Protein AF-A0A2D6ZZM7-F1 (afdb_monomer_lite)

Secondary structure (DSSP, 8-state):
---PPPPPEETTEEGGGTTT-SSHHHHHHHHHHHHHHHHHT----HHHHHHHHHHHT---PPP-

Structure (mmCIF, N/CA/C/O backbone):
data_AF-A0A2D6ZZM7-F1
#
_entry.id   AF-A0A2D6ZZM7-F1
#
loop_
_atom_site.group_PDB
_atom_site.id
_atom_site.type_symbol
_atom_site.label_atom_id
_atom_site.label_alt_id
_atom_site.label_comp_id
_atom_site.label_asym_id
_atom_site.label_entity_id
_atom_site.label_seq_id
_atom_site.pdbx_PDB_ins_code
_atom_site.Cartn_x
_atom_site.Cartn_y
_atom_site.Cartn_z
_atom_site.occupancy
_atom_site.B_iso_or_equiv
_atom_site.auth_seq_id
_atom_site.auth_comp_id
_atom_site.auth_asym_id
_atom_site.auth_atom_id
_atom_site.pdbx_PDB_model_num
ATOM 1 N N . MET A 1 1 ? -17.180 -10.636 25.239 1.00 77.62 1 MET A N 1
ATOM 2 C CA . MET A 1 1 ? -16.804 -10.541 23.805 1.00 77.62 1 MET A CA 1
ATOM 3 C C . MET A 1 1 ? -15.521 -9.714 23.679 1.00 77.62 1 MET A C 1
ATOM 5 O O . MET A 1 1 ? -15.445 -8.643 24.269 1.00 77.62 1 MET A O 1
ATOM 9 N N . ARG A 1 2 ? -14.478 -10.208 22.999 1.00 83.94 2 ARG A N 1
ATOM 10 C CA . ARG A 1 2 ? -13.152 -9.556 22.960 1.00 83.94 2 ARG A CA 1
ATOM 11 C C . ARG A 1 2 ? -13.194 -8.270 22.121 1.00 83.94 2 ARG A C 1
ATOM 13 O O . ARG A 1 2 ? -13.499 -8.321 20.934 1.00 83.94 2 ARG A O 1
ATOM 20 N N . LYS A 1 3 ? -12.888 -7.115 22.727 1.00 88.06 3 LYS A N 1
ATOM 21 C CA . LYS A 1 3 ? -12.883 -5.803 22.051 1.00 88.06 3 LYS A CA 1
ATOM 22 C C . LYS A 1 3 ? -11.470 -5.443 21.594 1.00 88.06 3 LYS A C 1
ATOM 24 O O . LYS A 1 3 ? -10.580 -5.233 22.412 1.00 88.06 3 LYS A O 1
ATOM 29 N N . PHE A 1 4 ? -11.258 -5.350 20.283 1.00 88.81 4 PHE A N 1
ATOM 30 C CA . PHE A 1 4 ? -9.974 -4.919 19.726 1.00 88.81 4 PHE A CA 1
ATOM 31 C C . PHE A 1 4 ? -9.819 -3.392 19.782 1.00 88.81 4 PHE A C 1
ATOM 33 O O . PHE A 1 4 ? -10.781 -2.645 19.581 1.00 88.81 4 PHE A O 1
ATOM 40 N N . ARG A 1 5 ? -8.590 -2.911 20.012 1.00 90.94 5 ARG A N 1
ATOM 41 C CA . ARG A 1 5 ? -8.265 -1.477 19.935 1.00 90.94 5 ARG A CA 1
ATOM 42 C C . ARG A 1 5 ? -8.518 -0.946 18.523 1.00 90.94 5 ARG A C 1
ATOM 44 O O . ARG A 1 5 ? -8.119 -1.561 17.533 1.00 90.94 5 ARG A O 1
ATOM 51 N N . LYS A 1 6 ? -9.129 0.239 18.427 1.00 89.50 6 LYS A N 1
ATOM 52 C CA . LYS A 1 6 ? -9.296 0.937 17.146 1.00 89.50 6 LYS A CA 1
ATOM 53 C C . LYS A 1 6 ? -7.921 1.326 16.595 1.00 89.50 6 LYS A C 1
ATOM 55 O O . LYS A 1 6 ? -7.103 1.919 17.294 1.00 89.50 6 LYS A O 1
ATOM 60 N N . VAL A 1 7 ? -7.677 1.000 15.328 1.00 90.88 7 VAL A N 1
ATOM 61 C CA . VAL A 1 7 ? -6.444 1.367 14.621 1.00 90.88 7 VAL A CA 1
ATOM 62 C C . VAL A 1 7 ? -6.649 2.703 13.918 1.00 90.88 7 VAL A C 1
ATOM 64 O O . VAL A 1 7 ? -7.622 2.866 13.181 1.00 90.88 7 VAL A O 1
ATOM 67 N N . ALA A 1 8 ? -5.715 3.638 14.094 1.00 92.81 8 ALA A N 1
ATOM 68 C CA . ALA A 1 8 ? -5.732 4.908 13.377 1.00 92.81 8 ALA A CA 1
ATOM 69 C C . ALA A 1 8 ? -5.593 4.681 11.860 1.00 92.81 8 ALA A C 1
ATOM 71 O O . ALA A 1 8 ? -4.625 4.073 11.383 1.00 92.81 8 ALA A O 1
ATOM 72 N N . LYS A 1 9 ? -6.562 5.185 11.092 1.00 92.50 9 LYS A N 1
ATOM 73 C CA . LYS A 1 9 ? -6.593 5.093 9.628 1.00 92.50 9 LYS A CA 1
ATOM 74 C C . LYS A 1 9 ? -6.402 6.473 9.021 1.00 92.50 9 LYS A C 1
ATOM 76 O O . LYS A 1 9 ? -6.914 7.459 9.535 1.00 92.50 9 LYS A O 1
ATOM 81 N N . THR A 1 10 ? -5.704 6.538 7.897 1.00 90.44 10 THR A N 1
ATOM 82 C CA . THR A 1 10 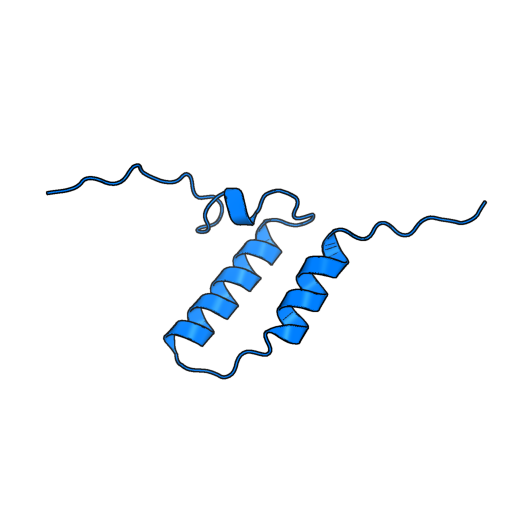? -5.608 7.74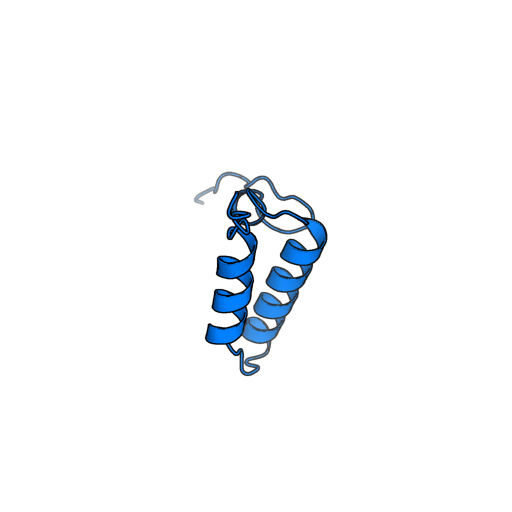6 7.078 1.00 90.44 10 THR A CA 1
ATOM 83 C C . THR A 1 10 ? -5.906 7.364 5.633 1.00 90.44 10 THR A C 1
ATOM 85 O O . THR A 1 10 ? -5.545 6.280 5.175 1.00 90.44 10 THR A O 1
ATOM 88 N N . LYS A 1 11 ? -6.674 8.197 4.919 1.00 89.94 11 LYS A N 1
ATOM 89 C CA . LYS A 1 11 ? -7.122 7.906 3.539 1.00 89.94 11 LYS A CA 1
ATOM 90 C C . LYS A 1 11 ? -7.789 6.519 3.382 1.00 89.94 11 LYS A C 1
ATOM 92 O O . LYS A 1 11 ? -7.765 5.921 2.307 1.00 89.94 11 LYS A O 1
ATOM 97 N N . GLY A 1 12 ? -8.411 6.005 4.448 1.00 89.31 12 GLY A N 1
ATOM 98 C CA . GLY A 1 12 ? -9.087 4.702 4.483 1.00 89.31 12 GLY A CA 1
ATOM 99 C C . GLY A 1 12 ? -8.174 3.480 4.662 1.00 89.31 12 GLY A C 1
ATOM 100 O O . GLY A 1 12 ? -8.668 2.362 4.581 1.00 89.31 12 GLY A O 1
ATOM 101 N N . VAL A 1 13 ? -6.874 3.668 4.918 1.00 92.50 13 VAL A N 1
ATOM 102 C CA . VAL A 1 13 ? -5.893 2.594 5.163 1.00 92.50 13 VAL A CA 1
ATOM 103 C C . VAL A 1 13 ? -5.204 2.827 6.521 1.00 92.50 13 VAL A C 1
ATOM 105 O O . VAL A 1 13 ? -5.021 3.981 6.912 1.00 92.50 13 VAL A O 1
ATOM 108 N N . PRO A 1 14 ? -4.834 1.787 7.295 1.00 93.69 14 PRO A N 1
ATOM 109 C CA . PRO A 1 14 ? -4.082 1.966 8.540 1.00 93.69 14 PRO A CA 1
ATOM 110 C C . PRO A 1 14 ? -2.799 2.787 8.358 1.00 93.69 14 PRO A C 1
ATOM 112 O O . PRO A 1 14 ? -2.036 2.553 7.418 1.00 93.69 14 PRO A O 1
ATOM 115 N N . LYS A 1 15 ? -2.525 3.707 9.295 1.00 93.00 15 LYS A N 1
ATOM 116 C CA . LYS A 1 15 ? -1.383 4.643 9.224 1.00 93.00 15 LYS A CA 1
ATOM 117 C C . LYS A 1 15 ? -0.038 3.932 9.004 1.00 93.00 15 LYS A C 1
ATOM 119 O O . LYS A 1 15 ? 0.790 4.441 8.254 1.00 93.00 15 LYS A O 1
ATOM 124 N N . LYS A 1 16 ? 0.135 2.734 9.579 1.00 90.50 16 LYS A N 1
ATOM 125 C CA . LYS A 1 16 ? 1.346 1.898 9.458 1.00 90.50 16 LYS A CA 1
ATOM 126 C C . LYS A 1 16 ? 1.722 1.509 8.022 1.00 90.50 16 LYS A C 1
ATOM 128 O O . LYS A 1 16 ? 2.878 1.225 7.757 1.00 90.50 16 LYS A O 1
ATOM 133 N N . TYR A 1 17 ? 0.765 1.486 7.091 1.00 89.69 17 TYR A N 1
ATOM 134 C CA . TYR A 1 17 ? 1.032 1.131 5.689 1.00 89.69 17 TYR A CA 1
ATOM 135 C C . TYR A 1 17 ? 1.302 2.347 4.796 1.00 89.69 17 TYR A C 1
ATOM 137 O O . TYR A 1 17 ? 1.628 2.196 3.621 1.00 89.69 17 TYR A O 1
ATOM 145 N N . LEU A 1 18 ? 1.136 3.554 5.340 1.00 90.19 18 LEU A N 1
ATOM 146 C CA . LEU A 1 18 ? 1.356 4.817 4.635 1.00 90.19 18 LEU A CA 1
ATOM 147 C C . LEU A 1 18 ? 2.576 5.578 5.172 1.00 90.19 18 LEU A C 1
ATOM 149 O O . LEU A 1 18 ? 2.971 6.590 4.592 1.00 90.19 18 LEU A O 1
ATOM 153 N N . SER A 1 19 ? 3.173 5.121 6.274 1.00 87.12 19 SER A N 1
ATOM 154 C CA . SER A 1 19 ? 4.434 5.656 6.788 1.00 87.12 19 SER A CA 1
ATOM 155 C C . SER A 1 19 ? 5.566 5.423 5.783 1.00 87.12 19 SER A C 1
ATOM 157 O O . SER A 1 19 ? 5.678 4.342 5.216 1.00 87.12 19 SER A O 1
ATOM 159 N N . GLY A 1 20 ? 6.386 6.449 5.539 1.00 82.88 20 GLY A N 1
ATOM 160 C CA . GLY A 1 20 ? 7.521 6.389 4.604 1.00 82.88 20 GLY A CA 1
ATOM 161 C C . GLY A 1 20 ? 7.164 6.536 3.118 1.00 82.88 20 GLY A C 1
ATOM 162 O O . GLY A 1 20 ? 8.055 6.714 2.290 1.00 82.88 20 GLY A O 1
ATOM 163 N N . ALA A 1 21 ? 5.879 6.525 2.751 1.00 86.06 21 ALA A N 1
ATOM 164 C CA . ALA A 1 21 ? 5.471 6.736 1.366 1.00 86.06 21 ALA A CA 1
ATOM 165 C C . ALA A 1 21 ? 5.652 8.206 0.953 1.00 86.06 21 ALA A C 1
ATOM 167 O O . ALA A 1 21 ? 5.055 9.098 1.561 1.00 86.06 21 ALA A O 1
ATOM 168 N N . LYS A 1 22 ? 6.393 8.449 -0.140 1.00 82.81 22 LYS A N 1
ATOM 169 C CA . LYS A 1 22 ? 6.554 9.792 -0.738 1.00 82.81 22 LYS A CA 1
ATOM 170 C C . LYS A 1 22 ? 5.208 10.429 -1.096 1.00 82.81 22 LYS A C 1
ATOM 172 O O . LYS A 1 22 ? 5.005 11.614 -0.873 1.00 82.81 22 LYS A O 1
ATOM 177 N N . ASN A 1 23 ? 4.265 9.632 -1.608 1.00 88.44 23 ASN A N 1
ATOM 178 C CA . ASN A 1 23 ? 2.895 10.066 -1.873 1.00 88.44 23 ASN A CA 1
ATOM 179 C C . ASN A 1 23 ? 1.887 9.103 -1.226 1.00 88.44 23 ASN A C 1
ATOM 181 O O . ASN A 1 23 ? 1.558 8.045 -1.768 1.00 88.44 23 ASN A O 1
ATOM 185 N N . LYS A 1 24 ? 1.381 9.495 -0.052 1.00 89.88 24 LYS A N 1
ATOM 186 C CA . LYS A 1 2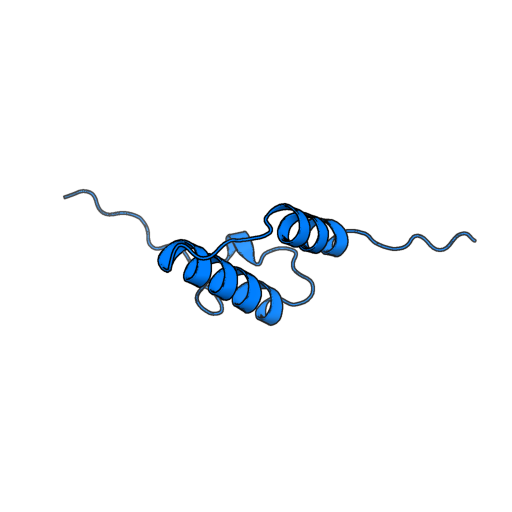4 ? 0.466 8.683 0.769 1.00 89.88 24 LYS A CA 1
ATOM 187 C C . LYS A 1 24 ? -0.865 8.390 0.073 1.00 89.88 24 LYS A C 1
ATOM 189 O O . LYS A 1 24 ? -1.437 7.327 0.290 1.00 89.88 24 LYS A O 1
ATOM 194 N N . ARG A 1 25 ? -1.365 9.304 -0.768 1.00 90.94 25 ARG A N 1
ATOM 195 C CA . ARG A 1 25 ? -2.643 9.123 -1.475 1.00 90.94 25 ARG A CA 1
ATOM 196 C C . ARG A 1 25 ? -2.530 8.029 -2.535 1.00 90.94 25 ARG A C 1
ATOM 198 O O . ARG A 1 25 ? -3.281 7.061 -2.467 1.00 90.94 25 ARG A O 1
ATOM 205 N N . LYS A 1 26 ? -1.530 8.128 -3.418 1.00 90.69 26 LYS A N 1
ATOM 206 C CA . LYS A 1 26 ? -1.259 7.099 -4.439 1.00 90.69 26 LYS A CA 1
ATOM 207 C C . LYS A 1 26 ? -1.008 5.730 -3.803 1.00 90.69 26 LYS A C 1
ATOM 209 O O . LYS A 1 26 ? -1.505 4.718 -4.287 1.00 90.69 26 LYS A O 1
ATOM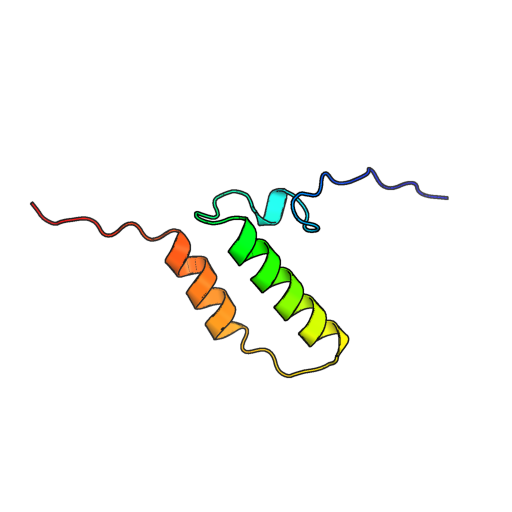 214 N N . LYS A 1 27 ? -0.297 5.694 -2.668 1.00 91.44 27 LYS A N 1
ATOM 215 C CA . LYS A 1 27 ? -0.057 4.440 -1.944 1.00 91.44 27 LYS A CA 1
ATOM 216 C C . LYS A 1 27 ? -1.340 3.824 -1.383 1.00 91.44 27 LYS A C 1
ATOM 218 O O . LYS A 1 27 ? -1.530 2.615 -1.473 1.00 91.44 27 LYS A O 1
ATOM 223 N N . ALA A 1 28 ? -2.229 4.643 -0.827 1.00 93.44 28 ALA A N 1
ATOM 224 C CA . ALA A 1 28 ? -3.521 4.175 -0.336 1.00 93.44 28 ALA A CA 1
ATOM 225 C C . ALA A 1 28 ? -4.408 3.633 -1.471 1.00 93.44 28 ALA A C 1
ATOM 227 O O . ALA A 1 28 ? -5.098 2.633 -1.279 1.00 93.44 28 ALA A O 1
ATOM 228 N N . GLU A 1 29 ? -4.380 4.266 -2.644 1.00 94.12 29 GLU A N 1
ATOM 229 C CA . GLU A 1 29 ? -5.097 3.811 -3.841 1.00 94.12 29 GLU A CA 1
ATOM 230 C C . GLU A 1 29 ? -4.552 2.468 -4.355 1.00 94.12 29 GLU A C 1
ATOM 232 O O . GLU A 1 29 ? -5.344 1.558 -4.592 1.00 94.12 29 GLU A O 1
ATOM 237 N N . GLU A 1 30 ? -3.223 2.294 -4.419 1.00 92.00 30 GLU A N 1
ATOM 238 C CA . GLU A 1 30 ? -2.576 1.006 -4.734 1.00 92.00 30 GLU A CA 1
ATOM 239 C C . GLU A 1 30 ? -3.058 -0.096 -3.780 1.00 92.00 30 GLU A C 1
ATOM 241 O O . GLU A 1 30 ? -3.551 -1.129 -4.225 1.00 92.00 30 GLU A O 1
ATOM 246 N N . ILE A 1 31 ? -2.993 0.148 -2.465 1.00 92.31 31 ILE A N 1
ATOM 247 C CA . ILE A 1 31 ? -3.404 -0.827 -1.443 1.00 92.31 31 ILE A CA 1
ATOM 248 C C . ILE A 1 31 ? -4.881 -1.205 -1.604 1.00 92.31 31 ILE A C 1
ATOM 250 O O . ILE A 1 31 ? -5.225 -2.384 -1.531 1.00 92.31 31 ILE A O 1
ATOM 254 N N . LYS A 1 32 ? -5.761 -0.228 -1.850 1.00 93.44 32 LYS A N 1
ATOM 255 C CA . LYS A 1 32 ? -7.189 -0.488 -2.079 1.00 93.44 32 LYS A CA 1
ATOM 256 C C . LYS A 1 32 ? -7.430 -1.265 -3.369 1.00 93.44 32 LYS A C 1
ATOM 258 O O . LYS A 1 32 ? -8.275 -2.156 -3.370 1.00 93.44 32 LYS A O 1
ATOM 263 N N . ARG A 1 33 ? -6.704 -0.962 -4.449 1.00 93.38 33 ARG A N 1
ATOM 264 C CA . ARG A 1 33 ? -6.790 -1.703 -5.716 1.00 93.38 33 ARG A CA 1
ATOM 265 C C . ARG A 1 33 ? -6.401 -3.164 -5.510 1.00 93.38 33 ARG A C 1
ATOM 267 O O . ARG A 1 33 ? -7.171 -4.042 -5.884 1.00 93.38 33 ARG A O 1
ATOM 274 N N . THR A 1 34 ? -5.269 -3.419 -4.852 1.00 93.50 34 THR A N 1
ATOM 275 C CA . THR A 1 34 ? -4.818 -4.782 -4.542 1.00 93.50 34 THR A CA 1
ATOM 276 C C . THR A 1 34 ? -5.810 -5.506 -3.627 1.00 93.50 34 THR A C 1
ATOM 278 O O . THR A 1 34 ? -6.165 -6.646 -3.897 1.00 93.50 34 THR A O 1
ATOM 281 N N . ALA A 1 35 ? -6.341 -4.841 -2.595 1.00 93.50 35 ALA A N 1
ATOM 282 C CA . ALA A 1 35 ? -7.351 -5.432 -1.712 1.00 93.50 35 ALA A CA 1
ATOM 283 C C . ALA A 1 35 ? -8.647 -5.808 -2.456 1.00 93.50 35 ALA A C 1
ATOM 285 O O . ALA A 1 35 ? -9.235 -6.853 -2.189 1.00 93.50 35 ALA A O 1
ATOM 286 N N . ARG A 1 36 ? -9.088 -4.980 -3.414 1.00 94.19 36 ARG A N 1
ATOM 287 C CA . ARG A 1 36 ? -10.251 -5.284 -4.264 1.00 94.19 36 ARG A CA 1
ATOM 288 C C . ARG A 1 36 ? -9.996 -6.453 -5.208 1.00 94.19 36 ARG A C 1
ATOM 290 O O . ARG A 1 36 ? -10.936 -7.183 -5.487 1.00 94.19 36 ARG A O 1
ATOM 297 N N . ALA A 1 37 ? -8.780 -6.598 -5.730 1.00 94.06 37 ALA A N 1
ATOM 298 C CA . ALA A 1 37 ? -8.405 -7.745 -6.554 1.00 94.06 37 ALA A CA 1
ATOM 299 C C . ALA A 1 37 ? -8.433 -9.039 -5.727 1.00 94.06 37 ALA A C 1
ATOM 301 O O . ALA A 1 37 ? -9.111 -9.979 -6.121 1.00 94.06 37 ALA A O 1
ATOM 302 N N . TYR A 1 38 ? -7.860 -9.032 -4.514 1.00 91.50 38 TYR A N 1
ATOM 303 C CA . TYR A 1 38 ? -7.934 -10.185 -3.607 1.00 91.50 38 TYR A CA 1
ATOM 304 C C . TYR A 1 38 ? -9.377 -10.567 -3.282 1.00 91.50 38 TYR A C 1
ATOM 306 O O . TYR A 1 38 ? -9.716 -11.742 -3.285 1.00 91.50 38 TYR A O 1
ATOM 314 N N . LYS A 1 39 ? -10.243 -9.575 -3.033 1.00 94.44 39 LYS A N 1
ATOM 315 C CA . LYS A 1 39 ? -11.662 -9.826 -2.755 1.00 94.44 39 LYS A CA 1
ATOM 316 C C . LYS A 1 39 ? -12.401 -10.441 -3.951 1.00 94.44 39 LYS A C 1
ATOM 318 O O . LYS A 1 39 ? -13.338 -11.197 -3.741 1.00 94.44 39 LYS A O 1
ATOM 323 N N . ARG A 1 40 ? -12.020 -10.075 -5.177 1.00 95.06 40 ARG A N 1
ATOM 324 C CA . ARG A 1 40 ? -12.642 -10.575 -6.412 1.00 95.06 40 ARG A CA 1
ATOM 325 C C . ARG A 1 40 ? -12.083 -11.924 -6.868 1.00 95.06 40 ARG A C 1
ATOM 327 O O . ARG A 1 40 ? -12.734 -12.582 -7.662 1.00 95.06 40 ARG A O 1
ATOM 334 N N . GLY A 1 41 ? -10.919 -12.332 -6.360 1.00 94.06 41 GLY A N 1
ATOM 335 C CA . GLY A 1 41 ? -10.197 -13.503 -6.863 1.00 94.06 41 GLY A CA 1
ATOM 336 C C . GLY A 1 41 ? -9.425 -13.227 -8.157 1.00 94.06 41 GLY A C 1
ATOM 337 O O . GLY A 1 41 ? -8.982 -14.163 -8.812 1.00 94.06 41 GLY A O 1
ATOM 338 N N . ASP A 1 42 ? -9.247 -11.953 -8.525 1.00 93.50 42 ASP A N 1
ATOM 339 C CA . ASP A 1 42 ? -8.485 -11.571 -9.714 1.00 93.50 42 ASP A CA 1
ATOM 340 C C . ASP A 1 42 ? -7.000 -11.919 -9.530 1.00 93.50 42 ASP A C 1
ATOM 342 O O . ASP A 1 42 ? -6.449 -11.796 -8.429 1.00 93.50 42 ASP A O 1
ATOM 346 N N . TYR A 1 43 ? -6.316 -12.253 -10.627 1.00 92.12 43 TYR A N 1
ATOM 347 C CA . TYR A 1 43 ? -4.863 -12.402 -10.616 1.00 92.12 43 TYR A CA 1
ATOM 348 C C . TYR A 1 43 ? -4.175 -11.094 -10.196 1.00 92.12 43 TYR A C 1
ATOM 350 O O . TYR A 1 43 ? -4.489 -10.001 -10.677 1.00 92.12 43 TYR A O 1
ATOM 358 N N . ILE A 1 44 ? -3.194 -11.213 -9.300 1.00 90.00 44 ILE A N 1
ATOM 359 C CA . ILE A 1 44 ? -2.380 -10.097 -8.820 1.00 90.00 44 ILE A CA 1
ATOM 360 C C . ILE A 1 44 ? -0.921 -10.417 -9.107 1.00 90.00 44 ILE A C 1
ATOM 362 O O . ILE A 1 44 ? -0.364 -11.352 -8.537 1.00 90.00 44 ILE A O 1
ATOM 366 N N . ASP A 1 45 ? -0.268 -9.568 -9.897 1.00 91.38 45 ASP A N 1
ATOM 367 C CA . ASP A 1 45 ? 1.189 -9.590 -10.017 1.00 91.38 45 ASP A CA 1
ATOM 368 C C . ASP A 1 45 ? 1.828 -9.007 -8.741 1.00 91.38 45 ASP A C 1
ATOM 370 O O . ASP A 1 45 ? 2.102 -7.806 -8.609 1.00 91.38 45 ASP A O 1
ATOM 374 N N . ILE A 1 46 ? 2.042 -9.882 -7.757 1.00 89.19 46 ILE A N 1
ATOM 375 C CA . ILE A 1 46 ? 2.653 -9.541 -6.467 1.00 89.19 46 ILE A CA 1
ATOM 376 C C . ILE A 1 46 ? 4.098 -9.061 -6.664 1.00 89.19 46 ILE A C 1
ATOM 378 O O . ILE A 1 46 ? 4.553 -8.153 -5.959 1.00 89.19 46 ILE A O 1
ATOM 382 N N . ALA A 1 47 ? 4.817 -9.619 -7.641 1.00 90.75 47 ALA A N 1
ATOM 383 C CA . ALA A 1 47 ? 6.201 -9.257 -7.912 1.00 90.75 47 ALA A CA 1
ATOM 384 C C . ALA A 1 47 ? 6.309 -7.813 -8.423 1.00 90.75 47 ALA A C 1
ATOM 386 O O . ALA A 1 47 ? 7.166 -7.055 -7.960 1.00 90.75 47 ALA A O 1
ATOM 387 N N . ALA A 1 48 ? 5.429 -7.380 -9.330 1.00 88.94 48 ALA A N 1
ATOM 388 C CA . ALA A 1 48 ? 5.355 -5.983 -9.763 1.00 88.94 48 ALA A CA 1
ATOM 389 C C . ALA A 1 48 ? 4.998 -5.037 -8.612 1.00 88.94 48 ALA A C 1
ATOM 391 O O . ALA A 1 48 ? 5.643 -3.994 -8.449 1.00 88.94 48 ALA A O 1
ATOM 392 N N . VAL A 1 49 ? 4.027 -5.410 -7.770 1.00 87.56 49 VAL A N 1
ATOM 393 C CA . VAL A 1 49 ? 3.671 -4.617 -6.585 1.00 87.56 49 VAL A CA 1
ATOM 394 C C . VAL A 1 49 ? 4.900 -4.434 -5.693 1.00 87.56 49 VAL A C 1
ATOM 396 O O . VAL A 1 49 ? 5.255 -3.298 -5.376 1.00 87.56 49 VAL A O 1
ATOM 399 N N . ASN A 1 50 ? 5.604 -5.516 -5.351 1.00 88.00 50 ASN A N 1
ATOM 400 C CA . ASN A 1 50 ? 6.795 -5.481 -4.498 1.00 88.00 50 ASN A CA 1
ATOM 401 C C . ASN A 1 50 ? 7.949 -4.669 -5.106 1.00 88.00 50 ASN A C 1
ATOM 403 O O . ASN A 1 50 ? 8.586 -3.877 -4.400 1.00 88.00 50 ASN A O 1
ATOM 407 N N . ARG A 1 51 ? 8.181 -4.782 -6.420 1.00 88.88 51 ARG A N 1
ATOM 408 C CA . ARG A 1 51 ? 9.151 -3.944 -7.147 1.00 88.88 51 ARG A CA 1
ATOM 409 C C . ARG A 1 51 ? 8.811 -2.459 -7.017 1.00 88.88 51 ARG A C 1
ATOM 411 O O . ARG A 1 51 ? 9.674 -1.664 -6.649 1.00 88.88 51 ARG A O 1
ATOM 418 N N . SER A 1 52 ? 7.545 -2.089 -7.209 1.00 85.50 52 SER A N 1
ATOM 419 C CA . SER A 1 52 ? 7.081 -0.709 -7.021 1.00 85.50 52 SER A CA 1
ATOM 420 C C . SER A 1 52 ? 7.299 -0.215 -5.584 1.00 85.50 52 SER A C 1
ATOM 422 O O . SER A 1 52 ? 7.821 0.883 -5.378 1.00 85.50 52 SER A O 1
ATOM 424 N N . ARG A 1 53 ? 6.983 -1.033 -4.564 1.00 84.50 53 ARG A N 1
ATOM 425 C CA . ARG A 1 53 ? 7.168 -0.641 -3.149 1.00 84.50 53 ARG A CA 1
ATOM 426 C C . ARG A 1 53 ? 8.639 -0.435 -2.796 1.00 84.50 53 ARG A C 1
ATOM 428 O O . ARG A 1 53 ? 8.976 0.560 -2.163 1.00 84.50 53 ARG A O 1
ATOM 435 N N . SER A 1 54 ? 9.505 -1.354 -3.214 1.00 84.69 54 SER A N 1
ATOM 436 C CA . SER A 1 54 ? 10.941 -1.294 -2.918 1.00 84.69 54 SER A CA 1
ATOM 437 C C . SER A 1 54 ? 11.646 -0.148 -3.651 1.00 84.69 54 SER A C 1
ATOM 439 O O . SER A 1 54 ? 12.550 0.472 -3.093 1.00 84.69 54 SER A O 1
ATOM 441 N N . ALA A 1 55 ? 11.207 0.206 -4.862 1.00 82.94 55 ALA A N 1
ATOM 442 C CA . ALA A 1 55 ? 11.746 1.343 -5.607 1.00 82.94 55 ALA A CA 1
ATOM 443 C C . ALA A 1 55 ? 11.472 2.699 -4.927 1.00 82.94 55 ALA A C 1
ATOM 445 O O . ALA A 1 55 ? 12.290 3.612 -5.040 1.00 82.94 55 ALA A O 1
ATOM 446 N N . GLN A 1 56 ? 10.369 2.841 -4.177 1.00 73.38 56 GLN A N 1
ATOM 447 C CA . GLN A 1 56 ? 9.998 4.108 -3.525 1.00 73.38 56 GLN A CA 1
ATOM 448 C C . GLN A 1 56 ? 11.041 4.605 -2.510 1.00 73.38 56 GLN A C 1
ATOM 450 O O . GLN A 1 56 ? 11.209 5.820 -2.364 1.00 73.38 56 GLN A O 1
ATOM 455 N N . GLY A 1 57 ? 11.754 3.688 -1.846 1.00 70.06 57 GLY A N 1
ATOM 456 C CA . GLY A 1 57 ? 12.800 4.003 -0.868 1.00 70.06 57 GLY A CA 1
ATOM 457 C C . GLY A 1 57 ? 14.180 4.275 -1.473 1.00 70.06 57 GLY A C 1
ATOM 458 O O . GLY A 1 57 ? 15.053 4.801 -0.787 1.00 70.06 57 GLY A O 1
ATOM 459 N N . LYS A 1 58 ? 14.402 3.960 -2.756 1.00 73.06 58 LYS A N 1
ATOM 460 C CA . LYS A 1 58 ? 15.718 4.122 -3.386 1.00 73.06 58 LYS A CA 1
ATOM 461 C C . LYS A 1 58 ? 15.958 5.600 -3.718 1.00 73.06 58 LYS A C 1
ATOM 463 O O . LYS A 1 58 ? 15.244 6.203 -4.521 1.00 73.06 58 LYS A O 1
ATOM 468 N N . ARG A 1 59 ? 16.966 6.208 -3.088 1.00 69.50 59 ARG A N 1
ATOM 469 C CA . ARG A 1 59 ? 17.471 7.548 -3.434 1.00 69.50 59 ARG A CA 1
ATOM 470 C C . ARG A 1 59 ? 18.601 7.374 -4.450 1.00 69.50 59 ARG A C 1
ATOM 472 O O . ARG A 1 59 ? 19.567 6.675 -4.158 1.00 69.50 59 ARG A O 1
ATOM 479 N N . LYS A 1 60 ? 18.499 7.985 -5.639 1.00 70.75 60 LYS A N 1
ATOM 480 C CA . LYS A 1 60 ? 19.629 8.022 -6.586 1.00 70.75 60 LYS A CA 1
ATOM 481 C C . LYS A 1 60 ? 20.765 8.817 -5.934 1.00 70.75 60 LYS A C 1
ATOM 483 O O . LYS A 1 60 ? 20.608 10.007 -5.666 1.00 70.75 60 LYS A O 1
ATOM 488 N N . LYS A 1 61 ? 21.889 8.157 -5.648 1.00 73.19 61 LYS A N 1
ATOM 489 C CA . LYS A 1 61 ? 23.129 8.819 -5.229 1.00 73.19 61 LYS A CA 1
ATOM 490 C C . LYS A 1 61 ? 23.752 9.433 -6.486 1.00 73.19 61 LYS A C 1
ATOM 492 O O . LYS A 1 61 ? 24.067 8.698 -7.417 1.00 73.19 61 LYS A O 1
ATOM 497 N N . ARG A 1 62 ? 23.873 10.763 -6.551 1.00 76.19 62 ARG A N 1
ATOM 498 C CA . ARG A 1 62 ? 24.678 11.414 -7.598 1.00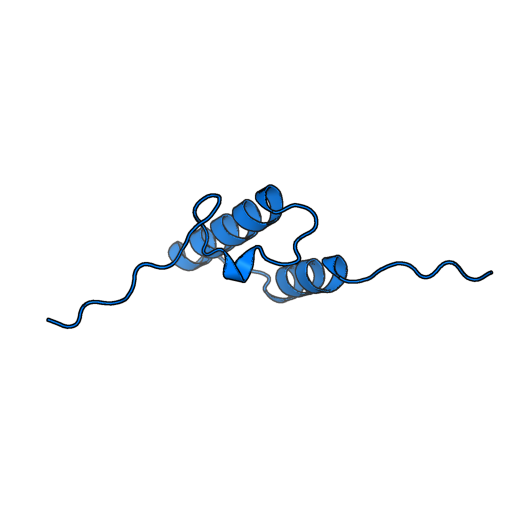 76.19 62 ARG A CA 1
ATOM 499 C C . ARG A 1 62 ? 26.146 11.110 -7.279 1.00 76.19 62 ARG A C 1
ATOM 501 O O . ARG A 1 62 ? 26.549 11.294 -6.131 1.00 76.19 62 ARG A O 1
ATOM 508 N N . ARG A 1 63 ? 26.906 10.581 -8.243 1.00 74.81 63 ARG A N 1
ATOM 509 C CA . ARG A 1 63 ? 28.374 10.535 -8.136 1.00 74.81 63 ARG A CA 1
ATOM 510 C C . ARG A 1 63 ? 28.871 11.975 -8.310 1.00 74.81 63 ARG A C 1
ATOM 512 O O . ARG A 1 63 ? 28.325 12.684 -9.156 1.00 74.81 63 ARG A O 1
ATOM 519 N N . LYS A 1 64 ? 29.764 12.398 -7.416 1.00 65.69 64 LYS A N 1
ATOM 520 C CA . LYS A 1 64 ? 30.480 13.672 -7.509 1.00 65.69 64 LYS A CA 1
ATOM 521 C C . LYS A 1 64 ? 31.594 13.518 -8.534 1.00 65.69 64 LYS A C 1
ATOM 523 O O . LYS A 1 64 ? 32.118 12.381 -8.605 1.00 65.69 64 LYS A O 1
#

Radius of gyration: 15.39 Å; chains: 1; bounding box: 47×27×34 Å

pLDDT: mean 87.47, std 7.24, range [65.69, 95.06]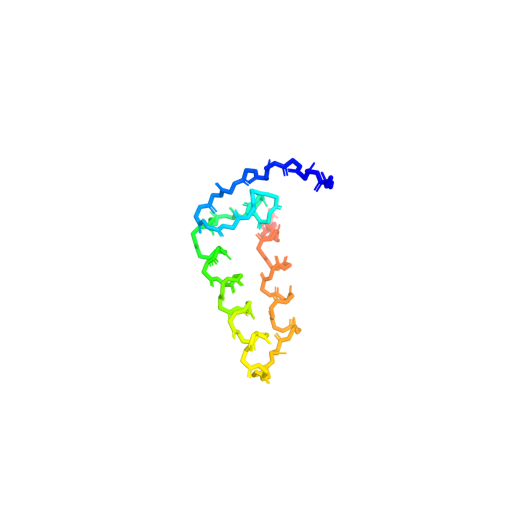

Sequence (64 aa):
MRKFRKVAKTKGVPKKYLSGAKNKRKKAEEIKRTARAYKRGDYIDIAAVNRSRSAQGKRKKRRK

Foldseek 3Di:
DDDDDDADDDCRHGPVQQPLAPDSNVSSVVVVVVVVCVVVVHDDPVVVVVVVVVVRPDDDDDDD